Protein AF-A0A958C7H0-F1 (afdb_monomer_lite)

pLDDT: mean 92.4, std 7.67, range [53.88, 97.94]

Radius of gyration: 20.22 Å; chains: 1; bounding box: 36×40×42 Å

Sequence (77 aa):
ADALGRPLIHSAVPEASARGAALLALEALGALPDIADAPDFLGGTVQPDAARLDVYRQAIDRQQALYGRLVASSPLS

Secondary structure (DSSP, 8-state):
-GGGTS-EEEESSS-HHHHHHHHHHHHHTTSSS-GGGSPP-EEEEEPP-HHHHHHHHHHHHHHHHHHHHHHHTSS--

Structure (mmCIF, N/CA/C/O backbone):
data_AF-A0A958C7H0-F1
#
_entry.id   AF-A0A958C7H0-F1
#
loop_
_atom_site.group_PDB
_atom_site.id
_atom_site.type_symbol
_atom_site.label_atom_id
_atom_site.label_alt_id
_atom_site.label_comp_id
_atom_site.label_asym_id
_atom_site.label_entity_id
_atom_site.label_seq_id
_atom_site.pdbx_PDB_ins_code
_atom_site.Cartn_x
_atom_site.Cartn_y
_atom_site.Cartn_z
_atom_site.occupancy
_atom_site.B_iso_or_equiv
_atom_site.auth_seq_id
_atom_site.auth_comp_id
_atom_site.auth_asym_id
_atom_site.auth_atom_id
_atom_site.pdbx_PDB_model_num
ATOM 1 N N . ALA A 1 1 ? -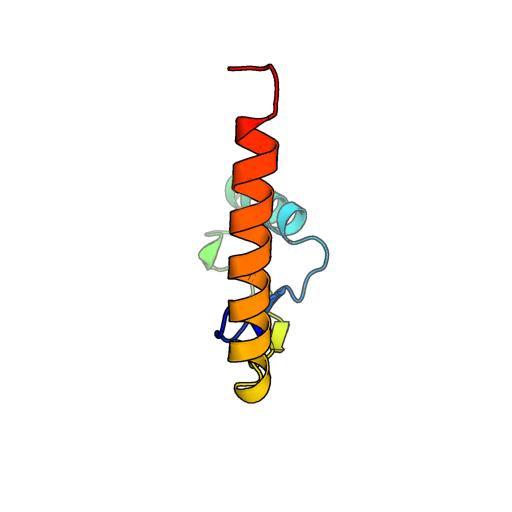3.244 -4.518 9.561 1.00 89.88 1 ALA A N 1
ATOM 2 C CA . ALA A 1 1 ? -4.209 -5.352 8.819 1.00 89.88 1 ALA A CA 1
ATOM 3 C C . ALA A 1 1 ? -5.569 -5.326 9.511 1.00 89.88 1 ALA A C 1
ATOM 5 O O . ALA A 1 1 ? -6.554 -5.002 8.866 1.00 89.88 1 ALA A O 1
ATOM 6 N N . ASP A 1 2 ? -5.598 -5.542 10.826 1.00 92.75 2 ASP A N 1
ATOM 7 C CA . ASP A 1 2 ? -6.797 -5.638 11.677 1.00 92.75 2 ASP A CA 1
ATOM 8 C C . ASP A 1 2 ? -7.841 -4.539 11.452 1.00 92.75 2 ASP A C 1
ATOM 10 O O . ASP A 1 2 ? -8.987 -4.842 11.138 1.00 92.75 2 ASP A O 1
ATOM 14 N N . ALA A 1 3 ? -7.445 -3.264 11.524 1.00 92.00 3 ALA A N 1
ATOM 15 C CA . ALA A 1 3 ? -8.371 -2.144 11.335 1.00 92.00 3 ALA A CA 1
ATOM 16 C C . ALA A 1 3 ? -9.026 -2.109 9.942 1.00 92.00 3 ALA A C 1
ATOM 18 O O . ALA A 1 3 ? -10.120 -1.579 9.787 1.00 92.00 3 ALA A O 1
ATOM 19 N N . LEU A 1 4 ? -8.357 -2.670 8.930 1.00 91.88 4 LEU A N 1
ATOM 20 C CA . LEU A 1 4 ? -8.863 -2.747 7.560 1.00 91.88 4 LEU A CA 1
ATOM 21 C C . LEU A 1 4 ? -9.579 -4.075 7.273 1.00 91.88 4 LEU A C 1
ATOM 23 O O . LEU A 1 4 ? -10.141 -4.224 6.192 1.00 91.88 4 LEU A O 1
ATOM 27 N N . GLY A 1 5 ? -9.518 -5.050 8.188 1.00 92.56 5 GLY A N 1
ATOM 28 C CA . GLY A 1 5 ? -10.117 -6.378 8.027 1.00 92.56 5 GLY A CA 1
ATOM 29 C C . GLY A 1 5 ? -9.616 -7.173 6.817 1.00 92.56 5 GLY A C 1
ATOM 30 O O . GLY A 1 5 ? -10.274 -8.122 6.404 1.00 92.56 5 GLY A O 1
ATOM 31 N N . ARG A 1 6 ? -8.478 -6.789 6.223 1.00 94.12 6 ARG A N 1
ATOM 32 C CA . ARG A 1 6 ? -7.928 -7.399 5.004 1.00 94.12 6 ARG A CA 1
ATOM 33 C C . ARG A 1 6 ? -6.422 -7.645 5.121 1.00 94.12 6 ARG A C 1
ATOM 35 O O . ARG A 1 6 ? -5.750 -6.874 5.819 1.00 94.12 6 ARG A O 1
ATOM 42 N N . PRO A 1 7 ? -5.886 -8.673 4.436 1.00 96.06 7 PRO A N 1
ATOM 43 C CA . PRO A 1 7 ? -4.446 -8.893 4.348 1.00 96.06 7 PRO A CA 1
ATOM 44 C C . PRO A 1 7 ? -3.737 -7.658 3.789 1.00 96.06 7 PRO A C 1
ATOM 46 O O . PRO A 1 7 ? -4.254 -6.994 2.889 1.00 96.06 7 PRO A O 1
ATOM 49 N N . LEU A 1 8 ? -2.558 -7.349 4.327 1.00 95.88 8 LEU A N 1
ATOM 50 C CA . LEU A 1 8 ? -1.709 -6.260 3.845 1.00 95.88 8 LEU A CA 1
ATOM 51 C C . LEU A 1 8 ? -0.347 -6.802 3.445 1.00 95.88 8 LEU A C 1
ATOM 53 O O . LEU A 1 8 ? 0.320 -7.446 4.250 1.00 95.88 8 LEU A O 1
ATOM 57 N N . ILE A 1 9 ? 0.077 -6.490 2.228 1.00 95.75 9 ILE A N 1
ATOM 58 C CA . ILE A 1 9 ? 1.429 -6.765 1.753 1.00 95.75 9 ILE A CA 1
ATOM 59 C C . ILE A 1 9 ? 2.237 -5.484 1.947 1.00 95.75 9 ILE A C 1
ATOM 61 O O . ILE A 1 9 ? 1.812 -4.418 1.499 1.00 95.75 9 ILE A O 1
ATOM 65 N N . HIS A 1 10 ? 3.356 -5.560 2.667 1.00 92.94 10 HIS A N 1
ATOM 66 C CA . HIS A 1 10 ? 4.239 -4.403 2.832 1.00 92.94 10 HIS A CA 1
ATOM 67 C C . HIS A 1 10 ? 5.244 -4.322 1.686 1.00 92.94 10 HIS A C 1
ATOM 69 O O . HIS A 1 10 ? 5.569 -5.331 1.072 1.00 92.94 10 HIS A O 1
ATOM 75 N N . SER A 1 11 ? 5.755 -3.126 1.407 1.00 93.06 11 SER A N 1
ATOM 76 C CA . SER A 1 11 ? 6.869 -2.954 0.472 1.00 93.06 11 SER A CA 1
ATOM 77 C C . SER A 1 11 ? 8.146 -3.562 1.059 1.00 93.06 11 SER A C 1
ATOM 79 O O . SER A 1 11 ? 8.488 -3.272 2.205 1.00 93.06 11 SER A O 1
ATOM 81 N N . ALA A 1 12 ? 8.865 -4.373 0.280 1.00 93.50 12 ALA A N 1
ATOM 82 C CA . ALA A 1 12 ? 10.201 -4.862 0.627 1.00 93.50 12 ALA A CA 1
ATOM 83 C C . ALA A 1 12 ? 11.284 -3.787 0.438 1.00 93.50 12 ALA A C 1
ATOM 85 O O . ALA A 1 12 ? 12.401 -3.937 0.931 1.00 93.50 12 ALA A O 1
ATOM 86 N N . VAL A 1 13 ? 10.959 -2.692 -0.257 1.00 92.25 13 VAL A N 1
ATOM 87 C CA . VAL A 1 13 ? 11.836 -1.524 -0.372 1.00 92.25 13 VAL A CA 1
ATOM 88 C C . VAL A 1 13 ? 11.363 -0.402 0.557 1.00 92.25 13 VAL A C 1
ATOM 90 O O . VAL A 1 13 ? 10.174 -0.069 0.542 1.00 92.25 13 VAL A O 1
ATOM 93 N N . PRO A 1 14 ? 12.262 0.218 1.341 1.00 88.38 14 PRO A N 1
ATOM 94 C CA . PRO A 1 14 ? 11.898 1.341 2.208 1.00 88.38 14 PRO A CA 1
ATOM 95 C C . PRO A 1 14 ? 11.383 2.559 1.427 1.00 88.38 14 PRO A C 1
ATOM 97 O O . PRO A 1 14 ? 10.437 3.214 1.850 1.00 88.38 14 PRO A O 1
ATOM 100 N N . GLU A 1 15 ? 11.963 2.821 0.253 1.00 93.69 15 GLU A N 1
ATOM 101 C CA . GLU A 1 15 ? 11.724 4.030 -0.545 1.00 93.69 15 GLU A CA 1
ATOM 102 C C . GLU A 1 15 ? 10.950 3.713 -1.835 1.00 93.69 15 GLU A C 1
ATOM 104 O O . GLU A 1 15 ? 11.451 3.874 -2.951 1.00 93.69 15 GLU A O 1
ATOM 109 N N . ALA A 1 16 ? 9.713 3.222 -1.694 1.00 93.00 16 ALA A N 1
ATOM 110 C CA . ALA A 1 16 ? 8.887 2.793 -2.831 1.00 93.00 16 ALA A CA 1
ATOM 111 C C . ALA A 1 16 ? 8.664 3.911 -3.869 1.00 93.00 16 ALA A C 1
ATOM 113 O O . ALA A 1 16 ? 8.719 3.658 -5.073 1.00 93.00 16 ALA A O 1
ATOM 114 N N . SER A 1 17 ? 8.481 5.154 -3.414 1.00 94.81 17 SER A N 1
ATOM 115 C CA . SER A 1 17 ? 8.315 6.315 -4.297 1.00 94.81 17 SER A CA 1
ATOM 116 C C . SER A 1 17 ? 9.578 6.606 -5.112 1.00 94.81 17 SER A C 1
ATOM 118 O O . SER A 1 17 ? 9.494 6.804 -6.323 1.00 94.81 17 SER A O 1
ATOM 120 N N . ALA A 1 18 ? 10.755 6.582 -4.475 1.00 95.88 18 ALA A N 1
ATOM 121 C CA . ALA A 1 18 ? 12.026 6.800 -5.165 1.00 95.88 18 ALA A CA 1
ATOM 122 C C . ALA A 1 18 ? 12.315 5.676 -6.169 1.00 95.88 18 ALA A C 1
ATOM 124 O O . ALA A 1 18 ? 12.743 5.946 -7.290 1.00 95.88 18 ALA A O 1
ATOM 125 N N . ARG A 1 19 ? 12.005 4.423 -5.804 1.00 95.12 19 ARG A N 1
ATOM 126 C CA . ARG A 1 19 ? 12.070 3.284 -6.729 1.00 95.12 19 ARG A CA 1
ATOM 127 C C . ARG A 1 19 ? 11.178 3.510 -7.950 1.00 95.12 19 ARG A C 1
ATOM 129 O O . ARG A 1 19 ? 11.639 3.305 -9.066 1.00 95.12 19 ARG A O 1
ATOM 136 N N . GLY A 1 20 ? 9.934 3.953 -7.756 1.00 94.75 20 GLY A N 1
ATOM 137 C CA . GLY A 1 20 ? 9.017 4.260 -8.857 1.00 94.75 20 GLY A CA 1
ATOM 138 C C . GLY A 1 20 ? 9.572 5.331 -9.801 1.00 94.75 20 GLY A C 1
ATOM 139 O O . GLY A 1 20 ? 9.594 5.129 -11.011 1.00 94.75 20 GLY A O 1
ATOM 140 N N . ALA A 1 21 ? 10.103 6.425 -9.250 1.00 96.94 21 ALA A N 1
ATOM 141 C CA . ALA A 1 21 ? 10.741 7.476 -10.042 1.00 96.94 21 ALA A CA 1
ATOM 142 C C . ALA A 1 21 ? 11.959 6.962 -10.832 1.00 96.94 21 ALA A C 1
ATOM 144 O O . ALA A 1 21 ? 12.125 7.303 -12.002 1.00 96.94 21 ALA A O 1
ATOM 145 N N . ALA A 1 22 ? 12.788 6.112 -10.219 1.00 96.06 22 ALA A N 1
ATOM 146 C CA . ALA A 1 22 ? 13.941 5.512 -10.882 1.00 96.06 22 ALA A CA 1
ATOM 147 C C . ALA A 1 22 ? 13.533 4.578 -12.031 1.00 96.06 22 ALA A C 1
ATOM 149 O O . ALA A 1 22 ? 14.146 4.629 -13.093 1.00 96.06 22 ALA A O 1
ATOM 150 N N . LEU A 1 23 ? 12.488 3.763 -11.853 1.00 96.94 23 LEU A N 1
ATOM 151 C CA . LEU A 1 23 ? 11.988 2.883 -12.912 1.00 96.94 23 LEU A CA 1
ATOM 152 C C . LEU A 1 23 ? 11.451 3.669 -14.111 1.00 96.94 23 LEU A C 1
ATOM 154 O O . LEU A 1 23 ? 11.810 3.350 -15.239 1.00 96.94 23 LEU A O 1
ATOM 158 N N . LEU A 1 24 ? 10.679 4.733 -13.868 1.00 97.44 24 LEU A N 1
ATOM 159 C CA . LEU A 1 24 ? 10.202 5.623 -14.932 1.00 97.44 24 LEU A CA 1
ATOM 160 C C . LEU A 1 24 ? 11.366 6.277 -15.692 1.00 97.44 24 LEU A C 1
ATOM 162 O O . LEU A 1 24 ? 11.324 6.399 -16.913 1.00 97.44 24 LEU A O 1
ATOM 166 N N . ALA A 1 25 ? 12.427 6.681 -14.987 1.00 97.94 25 ALA A N 1
ATOM 167 C CA . ALA A 1 25 ? 13.618 7.236 -15.625 1.00 97.94 25 ALA A CA 1
ATOM 168 C C . ALA A 1 25 ? 14.367 6.192 -16.470 1.00 97.94 25 ALA A C 1
ATOM 170 O O . ALA A 1 25 ? 14.802 6.502 -17.576 1.00 97.94 25 ALA A O 1
ATOM 171 N N . LEU A 1 26 ? 14.508 4.959 -15.973 1.00 97.88 26 LEU A N 1
ATOM 172 C CA . LEU A 1 26 ? 15.149 3.864 -16.709 1.00 97.88 26 LEU A CA 1
ATOM 173 C C . LEU A 1 26 ? 14.370 3.494 -17.975 1.00 97.88 26 LEU A C 1
ATOM 175 O O . LEU A 1 26 ? 14.988 3.284 -19.017 1.00 97.88 26 LEU A O 1
ATOM 179 N N . GLU A 1 27 ? 13.041 3.465 -17.898 1.00 97.94 27 GLU A N 1
ATOM 180 C CA . GLU A 1 27 ? 12.165 3.240 -19.049 1.00 97.94 2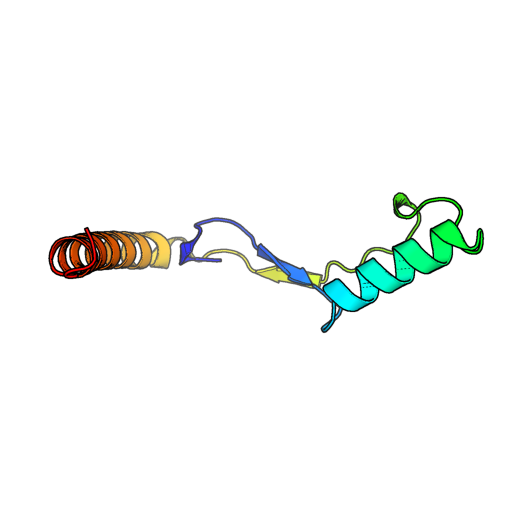7 GLU A CA 1
ATOM 181 C C . GLU A 1 27 ? 12.306 4.360 -20.087 1.00 97.94 27 GLU A C 1
ATOM 183 O O . GLU A 1 27 ? 12.586 4.100 -21.256 1.00 97.94 27 GLU A O 1
ATOM 188 N N . ALA A 1 28 ? 12.238 5.624 -19.658 1.00 97.69 28 ALA A N 1
ATOM 189 C CA . ALA A 1 28 ? 12.398 6.776 -20.547 1.00 97.69 28 ALA A CA 1
ATOM 190 C C . ALA A 1 28 ? 13.778 6.836 -21.232 1.00 97.69 28 ALA A C 1
ATOM 192 O O . ALA A 1 28 ? 13.898 7.340 -22.349 1.00 97.69 28 ALA A O 1
ATOM 193 N N . LEU A 1 29 ? 14.822 6.325 -20.574 1.00 97.94 29 LEU A N 1
ATOM 194 C CA . LEU A 1 29 ? 16.174 6.212 -21.129 1.00 97.94 29 LEU A CA 1
ATOM 195 C C . LEU A 1 29 ? 16.356 4.984 -22.039 1.00 97.94 29 LEU A C 1
ATOM 197 O O . LEU A 1 29 ? 17.436 4.807 -22.602 1.00 97.94 29 LEU A O 1
ATOM 201 N N . GLY A 1 30 ? 15.340 4.124 -22.170 1.00 97.00 30 GLY A N 1
ATOM 202 C CA . GLY A 1 30 ? 15.413 2.863 -22.912 1.00 97.00 30 GLY A CA 1
ATOM 203 C C . GLY A 1 30 ? 16.286 1.797 -22.242 1.00 97.00 30 GLY A C 1
ATOM 204 O O . GLY A 1 30 ? 16.618 0.792 -22.868 1.00 97.00 30 GLY A O 1
ATOM 205 N N . ALA A 1 31 ? 16.683 2.011 -20.984 1.00 97.62 31 ALA A N 1
ATOM 206 C CA . ALA A 1 31 ? 17.449 1.052 -20.188 1.00 97.62 31 ALA A CA 1
ATOM 207 C C . ALA A 1 31 ? 16.557 -0.050 -19.592 1.00 97.62 31 ALA A C 1
ATOM 209 O O . ALA A 1 31 ? 17.054 -1.113 -19.221 1.00 97.62 31 ALA A O 1
ATOM 210 N N . LEU A 1 32 ? 15.250 0.204 -19.513 1.00 97.38 32 LEU A N 1
ATOM 211 C CA . LEU A 1 32 ? 14.214 -0.765 -19.180 1.00 97.38 32 LEU A CA 1
ATOM 212 C C . LEU A 1 32 ? 13.156 -0.748 -20.303 1.00 97.38 32 LEU A C 1
ATOM 214 O O . LEU A 1 32 ? 12.718 0.340 -20.663 1.00 97.38 32 LEU A O 1
ATOM 218 N N . PRO A 1 33 ? 12.761 -1.897 -20.883 1.00 95.56 33 PRO A N 1
ATOM 219 C CA . PRO A 1 33 ? 11.779 -1.916 -21.972 1.00 95.56 33 PRO A CA 1
ATOM 220 C C . PRO A 1 33 ? 10.370 -1.489 -21.546 1.00 95.56 33 PRO A C 1
ATOM 222 O O . PRO A 1 33 ? 9.721 -0.743 -22.274 1.00 95.56 33 PRO A O 1
ATOM 225 N N . ASP A 1 34 ? 9.924 -1.965 -20.384 1.00 95.69 34 ASP A N 1
ATOM 226 C CA . ASP A 1 34 ? 8.630 -1.652 -19.776 1.00 95.69 34 ASP A CA 1
ATOM 227 C C . ASP A 1 34 ? 8.785 -1.703 -18.249 1.00 95.69 34 ASP A C 1
ATOM 229 O O . ASP A 1 34 ? 9.430 -2.604 -17.699 1.00 95.69 34 ASP A O 1
ATOM 233 N N . ILE A 1 35 ? 8.196 -0.747 -17.533 1.00 94.31 35 ILE A N 1
ATOM 234 C CA . ILE A 1 35 ? 8.146 -0.764 -16.066 1.00 94.31 35 ILE A CA 1
ATOM 235 C C . ILE A 1 35 ? 7.506 -2.039 -15.489 1.00 94.31 35 ILE A C 1
ATOM 237 O O . ILE A 1 35 ? 7.860 -2.447 -14.379 1.00 94.31 35 ILE A O 1
ATOM 241 N N . ALA A 1 36 ? 6.596 -2.685 -16.221 1.00 93.50 36 ALA A N 1
ATOM 242 C CA . ALA A 1 36 ? 5.967 -3.948 -15.842 1.00 93.50 36 ALA A CA 1
ATOM 243 C C . ALA A 1 36 ? 6.959 -5.124 -15.790 1.00 93.50 36 ALA A C 1
ATOM 245 O O . ALA A 1 36 ? 6.712 -6.088 -15.065 1.00 93.50 36 ALA A O 1
ATOM 246 N N . ASP A 1 37 ? 8.095 -5.020 -16.487 1.00 94.38 37 ASP A N 1
ATOM 247 C CA . ASP A 1 37 ? 9.166 -6.022 -16.464 1.00 94.38 37 ASP A CA 1
ATOM 248 C C . ASP A 1 37 ? 10.101 -5.858 -15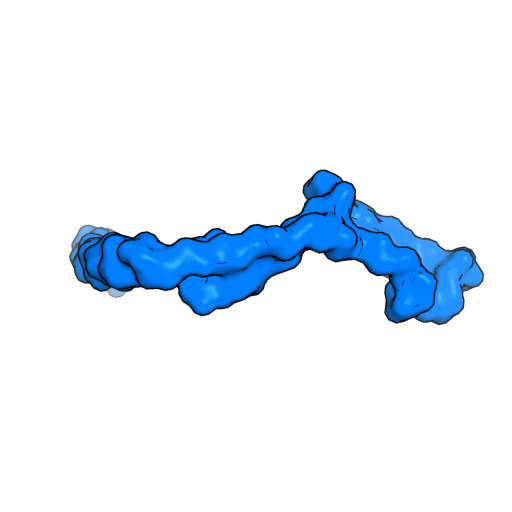.253 1.00 94.38 37 ASP A C 1
ATOM 250 O O . ASP A 1 37 ? 10.993 -6.681 -15.019 1.00 94.38 37 ASP A O 1
ATOM 254 N N . ALA A 1 38 ? 9.934 -4.788 -14.466 1.00 93.88 38 ALA A N 1
ATOM 255 C CA . ALA A 1 38 ? 10.745 -4.563 -13.280 1.00 93.88 38 ALA A CA 1
ATOM 256 C C . ALA A 1 38 ? 10.522 -5.674 -12.232 1.00 93.88 38 ALA A C 1
ATOM 258 O O . ALA A 1 38 ? 9.387 -6.097 -12.007 1.00 93.88 38 ALA A O 1
ATOM 259 N N . PRO A 1 39 ? 11.574 -6.103 -11.505 1.00 91.81 39 PRO A N 1
ATOM 260 C CA . PRO A 1 39 ? 11.444 -7.124 -10.468 1.00 91.81 39 PRO A CA 1
ATOM 261 C C . PRO A 1 39 ? 10.408 -6.753 -9.408 1.00 91.81 39 PRO A C 1
ATOM 263 O O . PRO A 1 39 ? 10.335 -5.589 -9.002 1.00 91.81 39 PRO A O 1
ATOM 266 N N . ASP A 1 40 ? 9.673 -7.743 -8.900 1.00 91.31 40 ASP A N 1
ATOM 267 C CA . ASP A 1 40 ? 8.751 -7.533 -7.786 1.00 91.31 40 ASP A CA 1
ATOM 268 C C . ASP A 1 40 ? 9.487 -6.953 -6.559 1.00 91.31 40 ASP A C 1
ATOM 270 O O . ASP A 1 40 ? 10.670 -7.201 -6.316 1.00 91.31 40 ASP A O 1
ATOM 274 N N . PHE A 1 41 ? 8.777 -6.126 -5.803 1.00 92.75 41 PHE A N 1
ATOM 275 C CA . PHE A 1 41 ? 9.249 -5.447 -4.601 1.00 92.75 41 PHE A CA 1
ATOM 276 C C . PHE A 1 41 ? 8.269 -5.597 -3.435 1.00 92.75 41 PHE A C 1
ATOM 278 O O . PHE A 1 41 ? 8.396 -4.901 -2.424 1.00 92.75 41 PHE A O 1
ATOM 285 N N . LEU A 1 42 ? 7.279 -6.479 -3.567 1.00 94.12 42 LEU A N 1
ATOM 286 C CA . LEU A 1 42 ? 6.392 -6.863 -2.486 1.00 94.12 42 LEU A CA 1
ATOM 287 C C . LEU A 1 42 ? 7.147 -7.689 -1.434 1.00 94.12 42 LEU A C 1
ATOM 289 O O . LEU A 1 42 ? 7.954 -8.564 -1.736 1.00 94.12 42 LEU A O 1
ATOM 293 N N . GLY A 1 43 ? 6.899 -7.367 -0.169 1.00 93.25 43 GLY A N 1
ATOM 294 C CA . GLY A 1 43 ? 7.432 -8.055 0.999 1.00 93.25 43 GLY A CA 1
ATOM 295 C C . GLY A 1 43 ? 6.440 -9.056 1.584 1.00 93.25 43 GLY A C 1
ATOM 296 O O . GLY A 1 43 ? 5.565 -9.597 0.910 1.00 93.25 43 GLY A O 1
ATOM 297 N N . GLY A 1 44 ? 6.570 -9.311 2.883 1.00 94.69 44 GLY A N 1
ATOM 298 C CA . GLY A 1 44 ? 5.703 -10.249 3.591 1.00 94.69 44 GLY A CA 1
ATOM 299 C C . GLY A 1 44 ? 4.243 -9.787 3.687 1.00 94.69 44 GLY A C 1
ATOM 300 O O . 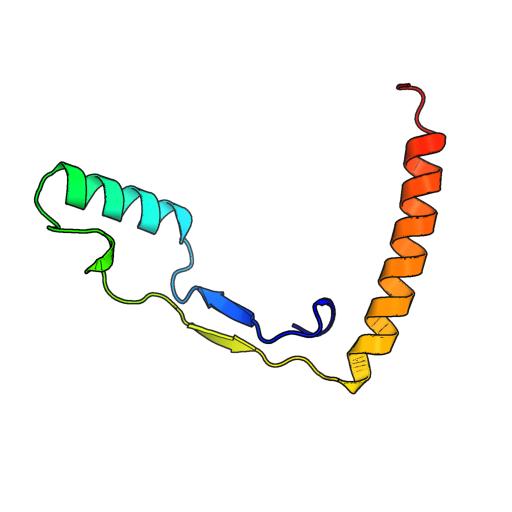GLY A 1 44 ? 3.917 -8.597 3.659 1.00 94.69 44 GLY A O 1
ATOM 301 N N . THR A 1 45 ? 3.345 -10.753 3.872 1.00 96.81 45 THR A N 1
ATOM 302 C CA . THR A 1 45 ? 1.923 -10.483 4.116 1.00 96.81 45 THR A CA 1
ATOM 303 C C . THR A 1 45 ? 1.623 -10.483 5.611 1.00 96.81 45 THR A C 1
ATOM 305 O O . THR A 1 45 ? 1.952 -11.430 6.321 1.00 96.81 45 THR A O 1
ATOM 308 N N . VAL A 1 46 ? 0.941 -9.442 6.083 1.00 96.31 46 VAL A N 1
ATOM 309 C CA . VAL A 1 46 ? 0.377 -9.349 7.431 1.00 96.31 46 VAL A CA 1
ATOM 310 C C . VAL A 1 46 ? -1.107 -9.692 7.361 1.00 96.31 46 VAL A C 1
ATOM 312 O O . VAL A 1 46 ? -1.884 -8.982 6.716 1.00 96.31 46 VAL A O 1
ATOM 315 N N . GLN A 1 47 ? -1.496 -10.773 8.033 1.00 96.38 47 GLN A N 1
ATOM 316 C CA . GLN A 1 47 ? -2.890 -11.205 8.120 1.00 96.38 47 GLN A CA 1
ATOM 317 C C . GLN A 1 47 ? -3.640 -10.428 9.208 1.00 96.38 47 GLN A C 1
ATOM 319 O O . GLN A 1 47 ? -3.035 -10.079 10.223 1.00 96.38 47 GLN A O 1
ATOM 324 N N . PRO A 1 48 ? -4.932 -10.122 9.010 1.00 94.56 48 PRO A N 1
ATOM 325 C CA . PRO A 1 48 ? -5.745 -9.514 10.050 1.00 94.56 48 PRO A CA 1
ATOM 326 C C . PRO A 1 48 ? -6.088 -10.532 11.143 1.00 94.56 48 PRO A C 1
ATOM 328 O O . PRO A 1 48 ? -6.405 -11.686 10.853 1.00 94.56 48 PRO A O 1
ATOM 331 N N . ASP A 1 49 ? -6.103 -10.079 12.392 1.00 94.31 49 ASP A N 1
ATOM 332 C CA . ASP A 1 49 ? -6.715 -10.809 13.500 1.00 94.31 49 ASP A CA 1
ATOM 333 C C . ASP A 1 49 ? -8.224 -10.514 13.550 1.00 94.31 49 ASP A C 1
ATOM 335 O O . ASP A 1 49 ? -8.654 -9.392 13.843 1.00 94.31 49 ASP A O 1
ATOM 339 N N . ALA A 1 50 ? -9.037 -11.537 13.272 1.00 87.06 50 ALA A N 1
ATOM 340 C CA . ALA A 1 50 ? -10.493 -11.432 13.266 1.00 87.06 50 ALA A CA 1
ATOM 341 C C . ALA A 1 50 ? -11.066 -11.015 14.632 1.00 87.06 50 ALA A C 1
ATOM 343 O O . ALA A 1 50 ? -12.063 -10.297 14.671 1.00 87.06 50 ALA A O 1
ATOM 344 N N . ALA A 1 51 ? -10.420 -11.388 15.743 1.00 90.25 51 ALA A N 1
ATOM 345 C CA . ALA A 1 51 ? -10.882 -11.031 17.085 1.00 90.25 51 ALA A CA 1
ATOM 346 C C . ALA A 1 51 ? -10.733 -9.529 17.378 1.00 90.25 51 ALA A C 1
ATOM 348 O O . ALA A 1 51 ? -11.4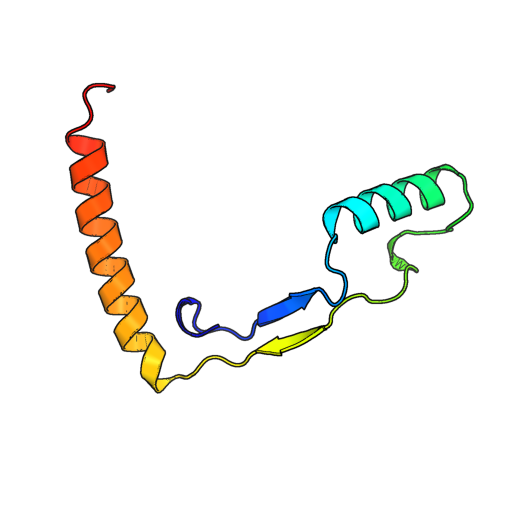40 -8.977 18.221 1.00 90.25 51 ALA A O 1
ATOM 349 N N . ARG A 1 52 ? -9.826 -8.842 16.674 1.00 91.00 52 ARG A N 1
ATOM 350 C CA . ARG A 1 52 ? -9.578 -7.403 16.847 1.00 91.00 52 ARG A CA 1
ATOM 351 C C . ARG A 1 52 ? -10.437 -6.531 15.946 1.00 91.00 52 ARG A C 1
ATOM 353 O O . ARG A 1 52 ? -10.535 -5.328 16.188 1.00 91.00 52 ARG A O 1
ATOM 360 N N . LEU A 1 53 ? -11.068 -7.113 14.928 1.00 87.38 53 LEU A N 1
ATOM 361 C CA . LEU A 1 53 ? -11.842 -6.369 13.940 1.00 87.38 53 LEU A CA 1
ATOM 362 C C . LEU A 1 53 ? -12.970 -5.557 14.590 1.00 87.38 53 LEU A C 1
ATOM 364 O O . LEU A 1 53 ? -13.124 -4.373 14.293 1.00 87.38 53 LEU A O 1
ATOM 368 N N . ASP A 1 54 ? -13.710 -6.154 15.524 1.00 88.56 54 ASP A N 1
ATOM 369 C CA . ASP A 1 54 ? -14.827 -5.478 16.193 1.00 88.56 54 ASP A CA 1
ATOM 370 C C . ASP A 1 54 ? -14.363 -4.347 17.119 1.00 88.56 54 ASP A C 1
ATOM 372 O O . ASP A 1 54 ? -15.007 -3.298 17.188 1.00 88.56 54 ASP A O 1
ATOM 376 N N . VAL A 1 55 ? -13.196 -4.499 17.752 1.00 93.38 55 VAL A N 1
ATOM 377 C CA . VAL A 1 55 ? -12.578 -3.433 18.556 1.00 93.38 55 VAL A CA 1
ATOM 378 C C . VAL A 1 55 ? -12.225 -2.231 17.678 1.00 93.38 55 VAL A C 1
ATOM 380 O O . VAL A 1 55 ? -12.506 -1.086 18.042 1.00 93.38 55 VAL A O 1
ATOM 383 N N . TYR A 1 56 ? -11.648 -2.473 16.497 1.00 93.81 56 TYR A N 1
ATOM 384 C CA . TYR A 1 56 ? -11.312 -1.404 15.559 1.00 93.81 56 TYR A CA 1
ATOM 385 C C . TYR A 1 56 ? -12.546 -0.749 14.930 1.00 93.81 56 TYR A C 1
ATOM 387 O O . TYR A 1 56 ? -12.542 0.468 14.762 1.00 93.81 56 TYR A O 1
ATOM 395 N N . ARG A 1 57 ? -13.619 -1.501 14.653 1.00 91.25 57 ARG A N 1
ATOM 396 C CA . ARG A 1 57 ? -14.900 -0.936 14.185 1.00 91.25 57 ARG A CA 1
ATOM 397 C C . ARG A 1 57 ? -15.466 0.071 15.182 1.00 91.25 57 ARG A C 1
ATOM 399 O O . ARG A 1 57 ? -15.671 1.228 14.835 1.00 91.25 57 ARG A O 1
ATOM 406 N N . GLN A 1 58 ? -15.576 -0.324 16.450 1.00 94.75 58 GLN A N 1
ATOM 407 C CA . GLN A 1 58 ? -16.041 0.572 17.514 1.00 94.75 58 GLN A CA 1
ATOM 408 C C . GLN A 1 58 ? -15.120 1.788 17.709 1.00 94.75 58 GLN A C 1
ATOM 410 O O . GLN A 1 58 ? -15.559 2.855 18.144 1.00 94.75 58 GLN A O 1
ATOM 415 N N . ALA A 1 59 ? -13.817 1.649 17.451 1.00 94.38 59 ALA A N 1
ATOM 416 C CA . ALA A 1 59 ? -12.886 2.775 17.478 1.00 94.38 59 ALA A CA 1
ATOM 417 C C . ALA A 1 59 ? -13.110 3.751 16.311 1.00 94.38 59 ALA A C 1
ATOM 419 O O . ALA A 1 59 ? -13.089 4.961 16.538 1.00 94.38 59 ALA A O 1
ATOM 420 N N . ILE A 1 60 ? -13.363 3.243 15.101 1.00 94.75 60 ILE A N 1
ATOM 421 C CA . ILE A 1 60 ? -13.676 4.052 13.915 1.00 94.75 60 ILE A CA 1
ATOM 422 C C . ILE A 1 60 ? -14.973 4.839 14.126 1.00 94.75 60 ILE A C 1
ATOM 424 O O . ILE A 1 60 ? -14.974 6.048 13.908 1.00 94.75 60 ILE A O 1
ATOM 428 N N . ASP A 1 61 ? -16.030 4.209 14.643 1.00 96.06 61 ASP A N 1
ATOM 429 C CA . ASP A 1 61 ? -17.313 4.885 14.895 1.00 96.06 61 ASP A CA 1
ATOM 430 C C . ASP A 1 61 ? -17.147 6.075 15.856 1.00 96.06 61 ASP A C 1
ATOM 432 O O . ASP A 1 61 ? -17.632 7.185 15.613 1.00 96.06 61 ASP A O 1
ATOM 436 N N . ARG A 1 62 ? -16.378 5.876 16.937 1.00 96.50 62 ARG A N 1
ATOM 437 C CA . ARG A 1 62 ? -16.047 6.946 17.892 1.00 96.50 62 ARG A CA 1
ATOM 438 C C . ARG A 1 62 ? -15.226 8.060 17.245 1.00 96.50 62 ARG A C 1
ATOM 440 O O . ARG A 1 62 ? -15.479 9.234 17.517 1.00 96.50 62 ARG A O 1
ATOM 447 N N . GLN A 1 63 ? -14.251 7.709 16.405 1.00 95.75 63 GLN A N 1
ATOM 448 C CA . GLN A 1 63 ? -13.417 8.678 15.693 1.00 95.75 63 GLN A CA 1
ATOM 449 C C . GLN A 1 63 ? -14.245 9.525 14.722 1.00 95.75 63 GLN A C 1
ATOM 451 O O . GLN A 1 63 ? -14.084 10.744 14.709 1.00 95.75 63 GLN A O 1
ATOM 456 N N . GLN A 1 64 ? -15.156 8.914 13.964 1.00 96.06 64 GLN A N 1
ATOM 457 C CA . GLN A 1 64 ? -16.033 9.609 13.019 1.00 96.06 64 GLN A CA 1
ATOM 458 C C . GLN A 1 64 ? -16.978 10.580 13.730 1.00 96.06 64 GLN A C 1
ATOM 460 O O . GLN A 1 64 ? -17.089 11.738 13.322 1.00 96.06 64 GLN A O 1
ATOM 465 N N . ALA A 1 65 ? -17.600 10.151 14.833 1.00 96.31 65 ALA A N 1
ATOM 466 C CA . ALA A 1 65 ? -18.456 11.018 15.639 1.00 96.31 65 ALA A CA 1
ATOM 467 C C . ALA A 1 65 ? -17.691 12.236 16.188 1.00 96.31 65 ALA A C 1
ATOM 469 O O . ALA A 1 65 ? -18.191 13.363 16.150 1.00 96.31 65 ALA A O 1
ATOM 470 N N . LEU A 1 66 ? -16.460 12.031 16.671 1.00 95.88 66 LEU A N 1
ATOM 471 C CA . LEU A 1 66 ? -15.602 13.121 17.137 1.00 95.88 66 LEU A CA 1
ATOM 472 C C . LEU A 1 66 ? -15.194 14.055 15.991 1.00 95.88 66 LEU A C 1
ATOM 474 O O . LEU A 1 66 ? -15.275 15.273 16.140 1.00 95.88 66 LEU A O 1
ATOM 478 N N . TYR A 1 67 ? -14.779 13.496 14.855 1.00 95.75 67 TYR A N 1
ATOM 479 C CA . TYR A 1 67 ? -14.361 14.264 13.685 1.00 95.75 67 TYR A CA 1
ATOM 480 C C . TYR A 1 67 ? -15.494 15.148 13.158 1.00 95.75 67 TYR A C 1
ATOM 482 O O . TYR A 1 67 ? -15.280 16.336 12.930 1.00 95.75 67 TYR A O 1
ATOM 490 N N . GLY A 1 68 ? -16.716 14.613 13.067 1.00 94.94 68 GLY A N 1
ATOM 491 C CA . GLY A 1 68 ? -17.895 15.386 12.675 1.00 94.94 68 GLY A CA 1
ATOM 492 C C . GLY A 1 68 ? -18.146 16.585 13.593 1.00 94.94 68 GLY A C 1
ATOM 493 O O . GLY A 1 68 ? -18.396 17.686 13.110 1.00 94.94 68 GLY A O 1
ATOM 494 N N . ARG A 1 69 ? -17.999 16.411 14.914 1.00 94.62 69 ARG A N 1
ATOM 495 C CA . ARG A 1 69 ? -18.122 17.515 15.883 1.00 94.62 69 ARG A CA 1
ATOM 496 C C . ARG A 1 69 ? -17.021 18.559 15.718 1.00 94.62 69 ARG A C 1
ATOM 498 O O . ARG A 1 69 ? -17.328 19.744 15.749 1.00 94.62 69 ARG A O 1
ATOM 505 N N . LEU A 1 70 ? -15.770 18.129 15.539 1.00 93.81 70 LEU A N 1
ATOM 506 C CA . LEU A 1 70 ? -14.625 19.028 15.359 1.00 93.81 70 LEU A CA 1
ATOM 507 C C . LEU A 1 70 ? -14.780 19.885 14.100 1.00 93.81 70 LEU A C 1
ATOM 509 O O . LEU A 1 70 ? -14.639 21.103 14.181 1.00 93.81 70 LEU A O 1
ATOM 513 N 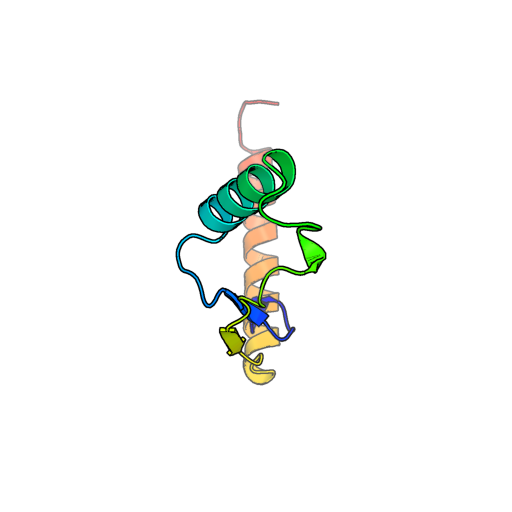N . VAL A 1 71 ? -15.129 19.265 12.969 1.00 93.50 71 VAL A N 1
ATOM 514 C CA . VAL A 1 71 ? -15.349 19.970 11.699 1.00 93.50 71 VAL A CA 1
ATOM 515 C C . VAL A 1 71 ? -16.533 20.931 11.803 1.00 93.50 71 VAL A C 1
ATOM 517 O O . VAL A 1 71 ? -16.392 22.089 11.430 1.00 93.50 71 VAL A O 1
ATOM 520 N N . ALA A 1 72 ? -17.662 20.502 12.379 1.00 85.94 72 ALA A N 1
ATOM 521 C CA . ALA A 1 72 ? -18.835 21.360 12.567 1.00 85.94 72 ALA A CA 1
ATOM 522 C C . ALA A 1 72 ? -18.586 22.541 13.525 1.00 85.94 72 ALA A C 1
ATOM 524 O O . ALA A 1 72 ? -19.237 23.573 13.414 1.00 85.94 72 ALA A O 1
ATOM 525 N N . SER A 1 73 ? -17.658 22.393 14.475 1.00 79.25 73 SER A N 1
ATOM 526 C CA . SER A 1 73 ? -17.263 23.458 15.407 1.00 79.25 73 SER A CA 1
ATOM 527 C C . SER A 1 73 ? -16.159 24.380 14.878 1.00 79.25 73 SER A C 1
ATOM 529 O O . SER A 1 73 ? -15.802 25.345 15.552 1.00 79.25 73 SER A O 1
ATOM 531 N N . SER A 1 74 ? -15.586 24.080 13.709 1.00 74.81 74 SER A N 1
ATOM 532 C CA . SER A 1 74 ? -14.487 24.856 13.141 1.00 74.81 74 SER A CA 1
ATOM 533 C C . SER A 1 74 ? -15.035 26.104 12.427 1.00 74.81 74 SER A C 1
ATOM 535 O O . SER A 1 74 ? -15.873 25.958 11.538 1.00 74.81 74 SER A O 1
ATOM 537 N N . PRO A 1 75 ? -14.573 27.328 12.750 1.00 64.19 75 PRO A N 1
ATOM 538 C CA . PRO A 1 75 ? -15.136 28.586 12.238 1.00 64.19 75 PRO A CA 1
ATOM 539 C C . PRO A 1 75 ? -14.744 28.919 10.781 1.00 64.19 75 PRO A C 1
ATOM 541 O O . PRO A 1 75 ? -14.674 30.087 10.413 1.00 64.19 75 PRO A O 1
ATOM 544 N N . LEU A 1 76 ? -14.445 27.914 9.951 1.00 60.50 76 LEU A N 1
ATOM 545 C CA . LEU A 1 76 ? -14.023 28.083 8.552 1.00 60.50 76 LEU A CA 1
ATOM 546 C C . LEU A 1 76 ? -15.072 27.609 7.530 1.00 60.50 76 LEU A C 1
ATOM 548 O O . LEU A 1 76 ? -14.716 27.314 6.390 1.00 60.50 76 LEU A O 1
ATOM 552 N N . SER A 1 77 ? -16.350 27.554 7.909 1.00 53.88 77 SER A N 1
ATOM 553 C CA . SER A 1 77 ? -17.465 27.408 6.965 1.00 53.88 77 SER A CA 1
ATOM 554 C C . SER A 1 77 ? -18.465 28.537 7.139 1.00 53.88 77 SER A C 1
ATOM 556 O O . SER A 1 77 ? -19.117 28.846 6.120 1.00 53.88 77 SER A O 1
#

Foldseek 3Di:
DQLVQAKDWDFQDPCVVVVVVVLVVCCVVVVDVDSVPDDDGTDDIDHHDPVCNVVSVVVVVVVVVVVVVVVVPDPPD